Protein 5E1W (pdb70)

Solvent-accessible surface area: 12979 Å² total; per-residue (Å²): 238,152,92,123,195,121,58,112,87,125,152,124,117,61,132,115,128,96,76,79,154,41,61,73,49,114,84,122,122,72,39,40,159,48,1,51,146,97,0,141,107,35,100,4,36,29,60,31,22,26,0,0,52,12,0,67,60,49,64,6,105,13,8,61,111,48,0,17,97,53,8,72,54,99,84,132,34,6,66,64,31,7,31,110,0,66,134,36,36,13,3,84,78,69,186,31,104,147,178,159,26,48,108,1,104,2,14,146,122,0,60,88,16,12,169,84,0,67,108,48,3,63,165,20,72,135,153,61,66,76,111,57,75,132,128,93,74,47,118,84,49,110,61,80,58,138,82,103,82,140,67,35,64,122,111,49,137,169,77,30,83,34,15,104,115,192,133,191

Structure (mmCIF, N/CA/C/O backbone):
data_5E1W
#
_entry.id   5E1W
#
_cell.length_a   71.950
_cell.length_b   71.950
_cell.length_c   87.630
_cell.angle_alpha   90.00
_cell.angle_beta   90.00
_cell.angle_gamma   120.00
#
_symmetry.space_group_name_H-M   'P 31 2 1'
#
loop_
_entity.id
_entity.type
_entity.pdbx_description
1 polymer 'Transcriptional regulator, MarR family'
2 water water
#
loop_
_atom_site.group_PDB
_atom_site.id
_atom_site.type_symbol
_atom_site.label_atom_id
_atom_site.label_alt_id
_atom_site.label_comp_id
_atom_site.label_asym_id
_atom_site.label_entity_id
_atom_site.label_seq_id
_atom_site.pdbx_PDB_ins_code
_atom_site.Cartn_x
_atom_site.Cartn_y
_atom_site.Cartn_z
_atom_site.occupancy
_atom_site.B_iso_or_equiv
_atom_site.auth_seq_id
_atom_site.auth_comp_id
_atom_site.auth_asym_id
_atom_site.auth_atom_id
_atom_si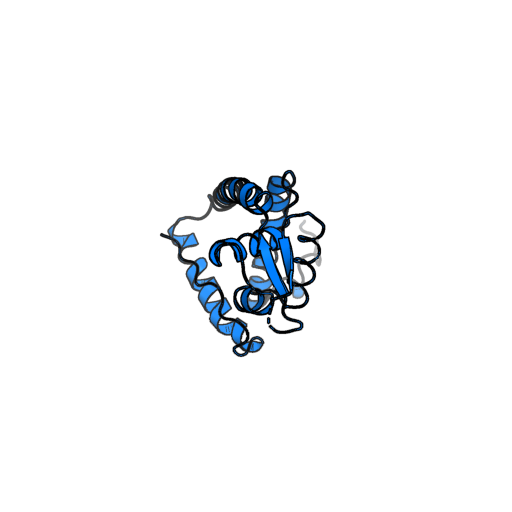te.pdbx_PDB_model_num
ATOM 1 N N . LEU A 1 12 ? 25.922 37.168 16.070 1.00 40.03 -7 LEU A N 1
ATOM 2 C CA . LEU A 1 12 ? 24.974 37.127 14.860 1.00 45.87 -7 LEU A CA 1
ATOM 3 C C . LEU A 1 12 ? 23.389 37.013 15.000 1.00 29.29 -7 LEU A C 1
ATOM 4 O O . LEU A 1 12 ? 22.681 37.981 14.639 1.00 36.13 -7 LEU A O 1
ATOM 9 N N . GLU A 1 13 ? 22.821 35.930 15.545 1.00 26.82 -6 GLU A N 1
ATOM 10 C CA . GLU A 1 13 ? 21.369 35.987 15.983 1.00 23.68 -6 GLU A CA 1
ATOM 11 C C . GLU A 1 13 ? 21.244 37.077 17.092 1.00 22.97 -6 GLU A C 1
ATOM 12 O O . GLU A 1 13 ? 22.094 37.153 17.984 1.00 28.61 -6 GLU A O 1
ATOM 18 N N . VAL A 1 14 ? 20.208 37.916 17.076 1.00 24.69 -5 VAL A N 1
ATOM 19 C CA A VAL A 1 14 ? 19.947 39.013 18.045 0.50 20.92 -5 VAL A CA 1
ATOM 20 C CA B VAL A 1 14 ? 20.003 38.990 18.051 0.50 21.55 -5 VAL A CA 1
ATOM 21 C C . VAL A 1 14 ? 19.555 38.328 19.368 1.00 20.06 -5 VAL A C 1
ATOM 22 O O . VAL A 1 14 ? 18.979 37.175 19.386 1.00 25.85 -5 VAL A O 1
ATOM 29 N N . LEU A 1 15 ? 19.933 38.922 20.496 1.00 16.91 -4 LEU A N 1
ATOM 30 C CA . LEU A 1 15 ? 19.529 38.422 21.808 1.00 14.82 -4 LEU A CA 1
ATOM 31 C C . LEU A 1 15 ? 18.174 39.033 22.266 1.00 14.79 -4 LEU A C 1
ATOM 32 O O . LEU A 1 15 ? 17.784 40.124 21.875 1.00 15.62 -4 LEU A O 1
ATOM 37 N N . PHE A 1 16 ? 17.454 38.232 23.050 1.00 13.37 -3 PHE A N 1
ATOM 38 C CA . PHE A 1 16 ? 16.292 38.704 23.819 1.00 13.82 -3 PHE A CA 1
ATOM 39 C C . PHE A 1 16 ? 15.091 39.018 22.918 1.00 16.53 -3 PHE A C 1
ATOM 40 O O . PHE A 1 16 ? 14.172 39.774 23.313 1.00 18.68 -3 PHE A O 1
ATOM 48 N N . GLN A 1 17 ? 15.040 38.410 21.729 1.00 15.52 -2 GLN A N 1
ATOM 49 C CA . GLN A 1 17 ? 13.895 38.628 20.877 1.00 17.57 -2 GLN A CA 1
ATOM 50 C C . GLN A 1 17 ? 13.175 37.370 20.484 1.00 18.07 -2 GLN A C 1
ATOM 51 O O . GLN A 1 17 ? 12.267 37.424 19.570 1.00 23.03 -2 GLN A O 1
ATOM 57 N N . GLY A 1 18 ? 13.455 36.283 21.146 1.00 18.05 -1 GLY A N 1
ATOM 58 C CA . GLY A 1 18 ? 12.806 34.987 20.760 1.00 17.87 -1 GLY A CA 1
ATOM 59 C C . GLY A 1 18 ? 11.455 34.960 21.435 1.00 15.59 -1 GLY A C 1
ATOM 60 O O . GLY A 1 18 ? 10.985 35.848 22.209 1.00 19.26 -1 GLY A O 1
ATOM 61 N N . PRO A 1 19 ? 10.656 33.866 21.088 1.00 14.07 1 PRO A N 1
ATOM 62 C CA A PRO A 1 19 ? 9.298 33.816 21.644 0.50 12.08 1 PRO A CA 1
ATOM 63 C CA B PRO A 1 19 ? 9.324 33.806 21.654 0.50 12.19 1 PRO A CA 1
ATOM 64 C C . PRO A 1 19 ? 9.300 33.765 23.161 1.00 12.04 1 PRO A C 1
ATOM 65 O O . PRO A 1 19 ? 10.199 33.169 23.824 1.00 14.73 1 PRO A O 1
ATOM 72 N N . ASN A 1 20 ? 8.257 34.321 23.734 1.00 10.71 2 ASN A N 1
ATOM 73 C CA . ASN A 1 20 ? 8.075 34.276 25.171 1.00 10.08 2 ASN A CA 1
ATOM 74 C C . ASN A 1 20 ? 7.230 33.118 25.639 1.00 10.29 2 ASN A C 1
ATOM 75 O O . ASN A 1 20 ? 6.820 32.272 24.822 1.00 10.97 2 ASN A O 1
ATOM 80 N N . GLU A 1 21 ? 6.981 33.026 26.948 1.00 10.61 3 GLU A N 1
ATOM 81 C CA . GLU A 1 21 ? 6.337 31.852 27.504 1.00 10.72 3 GLU A CA 1
ATOM 82 C C . GLU A 1 21 ? 4.902 31.725 27.043 1.00 10.32 3 GLU A C 1
ATOM 83 O O . GLU A 1 21 ? 4.338 30.593 27.083 1.00 12.97 3 GLU A O 1
ATOM 89 N N . PHE A 1 22 ? 4.296 32.794 26.556 1.00 9.91 4 PHE A N 1
ATOM 90 C CA . PHE A 1 22 ? 2.883 32.738 26.136 1.00 10.23 4 PHE A CA 1
ATOM 91 C C . PHE A 1 22 ? 2.722 32.062 24.781 1.00 10.04 4 PHE A C 1
ATOM 92 O O . PHE A 1 22 ? 1.611 31.705 24.379 1.00 11.06 4 PHE A O 1
ATOM 100 N N . GLU A 1 23 ? 3.846 31.749 24.099 1.00 9.83 5 GLU A N 1
ATOM 101 C CA . GLU A 1 23 ? 3.775 30.979 22.838 1.00 10.54 5 GLU A CA 1
ATOM 102 C C . GLU A 1 23 ? 3.854 29.505 23.043 1.00 10.59 5 GLU A C 1
ATOM 103 O O . GLU A 1 23 ? 3.730 28.764 22.056 1.00 12.69 5 GLU A O 1
ATOM 109 N N . THR A 1 24 ? 4.044 29.020 24.291 1.00 10.31 6 THR A N 1
ATOM 110 C CA . THR A 1 24 ? 3.971 27.589 24.557 1.00 10.60 6 THR A CA 1
ATOM 111 C C . THR A 1 24 ? 2.678 27.373 25.337 1.00 9.99 6 THR A C 1
ATOM 112 O O . THR A 1 24 ? 2.467 27.946 26.407 1.00 12.29 6 THR A O 1
ATOM 116 N N . LEU A 1 25 ? 1.787 26.564 24.744 1.00 10.15 7 LEU A N 1
ATOM 117 C CA . LEU A 1 25 ? 0.444 26.373 25.284 1.00 10.60 7 LEU A CA 1
ATOM 118 C C . LEU A 1 25 ? 0.291 25.006 25.879 1.00 10.28 7 LEU A C 1
ATOM 119 O O . LEU A 1 25 ? 1.003 24.062 25.476 1.00 12.23 7 LEU A O 1
ATOM 124 N N . GLU A 1 26 ? -0.698 24.843 26.752 1.00 10.18 8 GLU A N 1
ATOM 125 C CA . GLU A 1 26 ? -1.112 23.472 27.025 1.00 11.17 8 GLU A CA 1
ATOM 126 C C . GLU A 1 26 ? -1.678 22.853 25.780 1.00 9.61 8 GLU A C 1
ATOM 127 O O . GLU A 1 26 ? -2.301 23.537 24.959 1.00 10.02 8 GLU A O 1
ATOM 133 N N . LEU A 1 27 ? -1.520 21.557 25.561 1.00 10.63 9 LEU A N 1
ATOM 134 C CA . LEU A 1 27 ? -1.993 20.900 24.342 1.00 10.55 9 LEU A CA 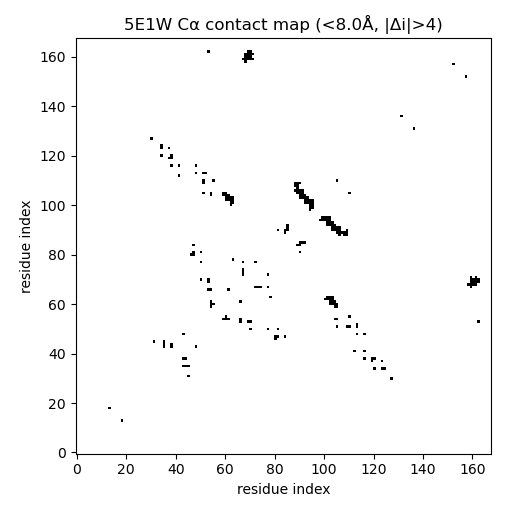1
ATOM 135 C C . LEU A 1 27 ? -3.480 21.092 24.150 1.00 10.79 9 LEU A C 1
ATOM 136 O O . LEU A 1 27 ? -3.923 21.302 23.002 1.00 10.03 9 LEU A O 1
ATOM 141 N N . GLU A 1 28 ? -4.278 21.104 25.232 1.00 9.86 10 GLU A N 1
ATOM 142 C CA . GLU A 1 28 ? -5.721 21.250 25.031 1.00 10.21 10 GLU A CA 1
ATOM 143 C C . GLU A 1 28 ? -6.090 22.663 24.560 1.00 10.18 10 GLU A C 1
ATOM 144 O O . GLU A 1 28 ? -7.038 22.829 23.784 1.00 10.79 10 GLU A O 1
ATOM 150 N N . HIS A 1 29 ? -5.317 23.669 25.000 1.00 9.41 11 HIS A N 1
ATOM 151 C CA . HIS A 1 29 ? -5.526 25.036 24.496 1.00 9.45 11 HIS A CA 1
ATOM 152 C C . HIS A 1 29 ? -5.079 25.113 23.039 1.00 9.04 11 HIS A C 1
ATOM 153 O O . HIS A 1 29 ? -5.787 25.681 22.195 1.00 9.52 11 HIS A O 1
ATOM 160 N N . LEU A 1 30 ? -3.938 24.496 22.668 1.00 8.46 12 LEU A N 1
ATOM 161 C CA . LEU A 1 30 ? -3.504 24.496 21.290 1.00 8.58 12 LEU A CA 1
ATOM 162 C C . LEU A 1 30 ? -4.579 23.795 20.415 1.00 9.35 12 LEU A C 1
ATOM 163 O O . LEU A 1 30 ? -4.835 24.287 19.298 1.00 8.92 12 LEU A O 1
ATOM 168 N N . LEU A 1 31 ? -5.227 22.709 20.930 1.00 8.86 13 LEU A N 1
ATOM 169 C CA . LEU A 1 31 ? -6.277 22.101 20.140 1.00 8.96 13 LEU A CA 1
ATOM 170 C C . LEU A 1 31 ? -7.450 23.063 19.883 1.00 8.79 13 LEU A C 1
ATOM 171 O O . LEU A 1 31 ? -7.993 23.037 18.757 1.00 9.25 13 LEU A O 1
ATOM 176 N N . TRP A 1 32 ? -7.802 23.879 20.885 1.00 8.85 14 TRP A N 1
ATOM 177 C CA . TRP A 1 32 ? -8.829 24.900 20.602 1.00 8.92 14 TRP A CA 1
ATOM 178 C C . TRP A 1 32 ? -8.379 25.872 19.518 1.00 9.08 14 TRP A C 1
ATOM 179 O O . TRP A 1 32 ? -9.146 26.204 18.608 1.00 9.37 14 TRP A O 1
ATOM 190 N N . VAL A 1 33 ? -7.119 26.318 19.608 1.00 8.80 15 VAL A N 1
ATOM 191 C CA . VAL A 1 33 ? -6.644 27.245 18.541 1.00 8.77 15 VAL A CA 1
ATOM 192 C C . VAL A 1 33 ? -6.690 26.507 17.186 1.00 8.81 15 VAL A C 1
ATOM 193 O O . VAL A 1 33 ? -7.134 27.088 16.161 1.00 10.00 15 VAL A O 1
ATOM 197 N N . ASN A 1 34 ? -6.276 25.270 17.116 1.00 8.86 16 ASN A N 1
ATOM 198 C CA . ASN A 1 34 ? -6.287 24.518 15.848 1.00 9.19 16 ASN A CA 1
ATOM 199 C C . ASN A 1 34 ? -7.735 24.408 15.329 1.00 8.27 16 ASN A C 1
ATOM 200 O O . ASN A 1 34 ? -7.963 24.589 14.124 1.00 9.68 16 ASN A O 1
ATOM 205 N N . ILE A 1 35 ? -8.686 24.056 16.194 1.00 8.42 17 ILE A N 1
ATOM 206 C CA . ILE A 1 35 ? -10.092 23.904 15.757 1.00 9.32 17 ILE A CA 1
ATOM 207 C C . ILE A 1 35 ? -10.585 25.303 15.202 1.00 9.02 17 ILE A C 1
ATOM 208 O O . ILE A 1 35 ? -11.242 25.344 14.156 1.00 10.06 17 ILE A O 1
ATOM 213 N N . THR A 1 36 ? -10.310 26.373 15.943 1.00 8.93 18 THR A N 1
ATOM 214 C CA A THR A 1 36 ? -10.836 27.660 15.502 0.50 8.77 18 THR A CA 1
ATOM 215 C CA B THR A 1 36 ? -10.752 27.701 15.547 0.50 9.15 18 THR A CA 1
ATOM 216 C C . THR A 1 36 ? -10.187 28.080 14.174 1.00 8.86 18 THR A C 1
ATOM 217 O O . THR A 1 36 ? -10.866 28.640 13.307 1.00 9.17 18 THR A O 1
ATOM 224 N N . GLN A 1 37 ? -8.908 27.801 13.962 1.00 8.31 19 GLN A N 1
ATOM 225 C CA . GLN A 1 37 ? -8.221 28.215 12.746 1.00 8.57 19 GLN A CA 1
ATOM 226 C C . GLN A 1 37 ? -8.740 27.390 11.569 1.00 8.22 19 GLN A C 1
ATOM 227 O O . GLN A 1 37 ? -8.933 27.952 10.472 1.00 9.48 19 GLN A O 1
ATOM 233 N N . VAL A 1 38 ? -8.921 26.085 11.734 1.00 8.50 20 VAL A N 1
ATOM 234 C CA . VAL A 1 38 ? -9.423 25.285 10.616 1.00 8.53 20 VAL A CA 1
ATOM 235 C C . VAL A 1 38 ? -10.876 25.716 10.302 1.00 8.95 20 VAL A C 1
ATOM 236 O O . VAL A 1 38 ? -11.230 25.843 9.130 1.00 8.74 20 VAL A O 1
ATOM 240 N N . LYS A 1 39 ? -11.700 25.951 11.323 1.00 8.18 21 LYS A N 1
ATOM 241 C CA A LYS A 1 39 ? -13.105 26.368 11.061 0.50 8.77 21 LYS A CA 1
ATOM 242 C CA B LYS A 1 39 ? -13.068 26.376 11.044 0.50 8.82 21 LYS A CA 1
ATOM 243 C C . LYS A 1 39 ? -13.040 27.667 10.252 1.00 7.97 21 LYS A C 1
ATOM 244 O O . LYS A 1 39 ? -13.762 27.804 9.246 1.00 8.81 21 LYS A O 1
ATOM 255 N N . HIS A 1 40 ? -12.258 28.667 10.683 1.00 8.25 22 HIS A N 1
ATOM 256 C CA A HIS A 1 40 ? -12.230 29.952 9.994 0.50 8.16 22 HIS A CA 1
ATOM 257 C CA B HIS A 1 40 ? -12.231 29.960 9.975 0.50 8.24 22 HIS A CA 1
ATOM 258 C C . HIS A 1 40 ? -11.686 29.754 8.583 1.00 8.27 22 HIS A C 1
ATOM 259 O O . HIS A 1 40 ? -12.206 30.396 7.635 1.00 9.41 22 HIS A O 1
ATOM 272 N N . SER A 1 41 ? -10.612 29.018 8.392 1.00 8.42 23 SER A N 1
ATOM 273 C CA A SER A 1 41 ? -9.958 28.891 7.096 0.25 7.46 23 SER A CA 1
ATOM 274 C CA B SER A 1 41 ? -9.966 28.870 7.072 0.25 8.46 23 SER A CA 1
ATOM 275 C CA C SER A 1 41 ? -9.954 28.960 7.035 0.50 9.66 23 SER A CA 1
ATOM 276 C C . SER A 1 41 ? -10.885 28.214 6.073 1.00 8.50 23 SER A C 1
ATOM 277 O O . SER A 1 41 ? -11.047 28.695 4.935 1.00 9.74 23 SER A O 1
ATOM 284 N N . ILE A 1 42 ? -11.522 27.110 6.513 1.00 8.84 24 ILE A N 1
ATOM 285 C CA . ILE A 1 42 ? -12.395 26.401 5.583 1.00 9.62 24 ILE A CA 1
ATOM 286 C C . ILE A 1 42 ? -13.597 27.329 5.323 1.00 9.67 24 ILE A C 1
ATOM 287 O O . ILE A 1 42 ? -14.018 27.412 4.119 1.00 11.62 24 ILE A O 1
ATOM 292 N N . GLU A 1 43 ? -14.212 27.922 6.342 1.00 8.89 25 GLU A N 1
ATOM 293 C CA . GLU A 1 43 ? -15.440 28.703 6.075 1.00 8.77 25 GLU A CA 1
ATOM 294 C C . GLU A 1 43 ? -15.162 29.864 5.129 1.00 8.44 25 GLU A C 1
ATOM 295 O O . GLU A 1 43 ? -16.009 30.189 4.265 1.00 9.32 25 GLU A O 1
ATOM 301 N N . ARG A 1 44 ? -13.979 30.475 5.240 1.00 8.90 26 ARG A N 1
ATOM 302 C CA . ARG A 1 44 ? -13.745 31.644 4.372 1.00 9.16 26 ARG A CA 1
ATOM 303 C C . ARG A 1 44 ? -13.701 31.207 2.905 1.00 9.20 26 ARG A C 1
ATOM 304 O O . ARG A 1 44 ? -14.246 31.886 2.017 1.00 11.05 26 ARG A O 1
ATOM 312 N N . ALA A 1 45 ? -13.029 30.094 2.626 1.00 9.16 27 ALA A N 1
ATOM 313 C CA . ALA A 1 45 ? -12.927 29.601 1.263 1.00 9.70 27 ALA A CA 1
ATOM 314 C C . ALA A 1 45 ? -14.280 29.067 0.755 1.00 9.93 27 ALA A C 1
ATOM 315 O O . ALA A 1 45 ? -14.687 29.321 -0.392 1.00 11.06 27 ALA A O 1
ATOM 317 N N . TRP A 1 46 ? -15.028 28.308 1.591 1.00 9.08 28 TRP A N 1
ATOM 318 C CA . TRP A 1 46 ? -16.313 27.776 1.169 1.00 8.70 28 TRP A CA 1
ATOM 319 C C . TRP A 1 46 ? -17.287 28.907 0.856 1.00 9.51 28 TRP A C 1
ATOM 320 O O . TRP A 1 46 ? -18.019 28.854 -0.145 1.00 9.70 28 TRP A O 1
ATOM 331 N N . THR A 1 47 ? -17.350 29.908 1.726 1.00 9.26 29 THR A N 1
ATOM 332 C CA . THR A 1 47 ? -18.336 30.973 1.580 1.00 9.65 29 THR A CA 1
ATOM 333 C C . THR A 1 47 ? -18.132 31.708 0.258 1.00 9.89 29 THR A C 1
ATOM 334 O O . THR A 1 47 ? -19.092 32.022 -0.443 1.00 11.41 29 THR A O 1
ATOM 338 N N . ARG A 1 48 ? -16.862 31.887 -0.110 1.00 9.97 30 ARG A N 1
ATOM 339 C CA . ARG A 1 48 ? -16.605 32.589 -1.407 1.00 11.39 30 ARG A CA 1
ATOM 340 C C . ARG A 1 48 ? -17.109 31.720 -2.582 1.00 12.32 30 ARG A C 1
ATOM 341 O O . ARG A 1 48 ? -17.635 32.214 -3.587 1.00 14.27 30 ARG A O 1
ATOM 349 N N . GLU A 1 49 ? -16.918 30.384 -2.490 1.00 11.86 31 GLU A N 1
ATOM 350 C CA . GLU A 1 49 ? -17.429 29.511 -3.596 1.00 13.31 31 GLU A CA 1
ATOM 351 C C . GLU A 1 49 ? -18.938 29.435 -3.706 1.00 13.27 31 GLU A C 1
ATOM 352 O O . GLU A 1 49 ? -19.490 29.200 -4.783 1.00 16.30 31 GLU A O 1
ATOM 358 N N . LEU A 1 50 ? -19.630 29.637 -2.581 1.00 12.54 32 LEU A N 1
ATOM 359 C CA . LEU A 1 50 ? -21.094 29.544 -2.552 1.00 13.01 32 LEU A CA 1
ATOM 360 C C . LEU A 1 50 ? -21.784 30.924 -2.719 1.00 12.94 32 LEU A C 1
ATOM 361 O O . LEU A 1 50 ? -23.015 31.002 -2.640 1.00 15.72 32 LEU A O 1
ATOM 366 N N . LYS A 1 51 ? -20.982 31.993 -2.917 1.00 13.85 33 LYS A N 1
ATOM 367 C CA . LYS A 1 51 ? -21.532 33.341 -2.871 1.00 16.16 33 LYS A CA 1
ATOM 368 C C . LYS A 1 51 ? -22.586 33.597 -3.973 1.00 16.45 33 LYS A C 1
ATOM 369 O O . LYS A 1 51 ? -23.530 34.354 -3.727 1.00 17.14 33 LYS A O 1
ATOM 375 N N . SER A 1 52 ? -22.500 32.908 -5.136 1.00 15.02 34 SER A N 1
ATOM 376 C CA . SER A 1 52 ? -23.536 33.121 -6.152 1.00 17.06 34 SER A CA 1
ATOM 377 C C . SER A 1 52 ? -24.918 32.597 -5.731 1.00 15.20 34 SER A C 1
ATOM 378 O O . SER A 1 52 ? -25.907 32.960 -6.373 1.00 19.37 34 SER A O 1
ATOM 381 N N . LEU A 1 53 ? -24.980 31.746 -4.690 1.00 13.51 35 LEU A N 1
ATOM 382 C CA . LEU A 1 53 ? -26.227 31.260 -4.117 1.00 13.95 35 LEU A CA 1
ATOM 383 C C . LEU A 1 53 ? -26.582 32.068 -2.849 1.00 15.57 35 LEU A C 1
ATOM 384 O O . LEU A 1 53 ? -27.604 31.756 -2.221 1.00 17.34 35 LEU A O 1
ATOM 389 N N . ASN A 1 54 ? -25.730 33.039 -2.460 1.00 15.31 36 ASN A N 1
ATOM 390 C CA A ASN A 1 54 ? -26.018 33.845 -1.265 0.50 16.37 36 ASN A CA 1
ATOM 391 C CA B ASN A 1 54 ? -25.979 33.841 -1.269 0.50 16.68 36 ASN A CA 1
ATOM 392 C C . ASN A 1 54 ? -26.223 32.977 -0.017 1.00 16.51 36 ASN A C 1
ATOM 393 O O . ASN A 1 54 ? -27.101 33.280 0.785 1.00 19.00 36 ASN A O 1
ATOM 402 N N . LEU A 1 55 ? -25.352 31.980 0.210 1.00 15.18 37 LEU A N 1
ATOM 403 C CA . LEU A 1 55 ? -25.524 31.114 1.363 1.00 13.14 37 LEU A CA 1
ATOM 4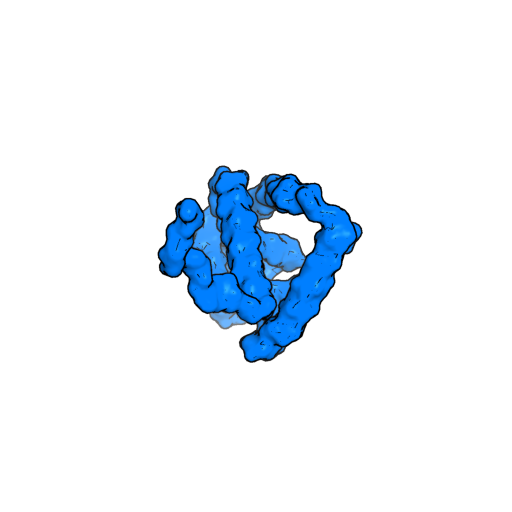04 C C . LEU A 1 55 ? -24.326 31.248 2.289 1.00 11.54 37 LEU A C 1
ATOM 405 O O . LEU A 1 55 ? -23.206 30.929 1.908 1.00 15.97 37 LEU A O 1
ATOM 410 N N . SER A 1 56 ? -24.582 31.571 3.548 1.00 12.08 38 SER A N 1
ATOM 411 C CA . SER A 1 56 ? -23.618 31.370 4.597 1.00 11.95 38 SER A CA 1
ATOM 412 C C . SER A 1 56 ? -23.609 29.867 5.012 1.00 10.74 38 SER A C 1
ATOM 413 O O . SER A 1 56 ? -24.509 29.122 4.658 1.00 10.75 38 SER A O 1
ATOM 416 N N . THR A 1 57 ? -22.597 29.473 5.753 1.00 10.81 39 THR A N 1
ATOM 417 C CA . THR A 1 57 ? -22.603 28.111 6.257 1.00 10.92 39 THR A CA 1
ATOM 418 C C . THR A 1 57 ? -23.813 27.846 7.135 1.00 10.62 39 THR A C 1
ATOM 419 O O . THR A 1 57 ? -24.344 26.721 7.114 1.00 11.45 39 THR A O 1
ATOM 423 N N . GLU A 1 58 ? -24.238 28.824 7.928 1.00 11.50 40 GLU A N 1
ATOM 424 C CA . GLU A 1 58 ? -25.389 28.574 8.822 1.00 12.30 40 GLU A CA 1
ATOM 425 C C . GLU A 1 58 ? -26.671 28.513 7.987 1.00 11.41 40 GLU A C 1
ATOM 426 O O . GLU A 1 58 ? -27.541 27.691 8.359 1.00 11.57 40 GLU A O 1
ATOM 432 N N . LYS A 1 59 ? -26.873 29.316 6.934 1.00 10.37 41 LYS A N 1
ATOM 433 C CA . LYS A 1 59 ? -28.096 29.203 6.137 1.00 10.76 41 LYS A CA 1
ATOM 434 C C . LYS A 1 59 ? -28.080 27.808 5.471 1.00 9.97 41 LYS A C 1
ATOM 435 O O . LYS A 1 59 ? -29.134 27.158 5.361 1.00 10.43 41 LYS A O 1
ATOM 441 N N . PHE A 1 60 ? -26.912 27.409 4.938 1.00 9.68 42 PHE A N 1
ATOM 442 C CA . PHE A 1 60 ? -26.837 26.076 4.298 1.00 8.78 42 PHE A CA 1
ATOM 443 C C . PHE A 1 60 ? -27.190 25.012 5.318 1.00 9.00 42 PHE A C 1
ATOM 444 O O . PHE A 1 60 ? -27.895 24.052 4.993 1.00 10.11 42 PHE A O 1
ATOM 452 N N . ALA A 1 61 ? -26.682 25.127 6.556 1.00 10.28 43 ALA A N 1
ATOM 453 C CA . ALA A 1 61 ? -26.936 24.091 7.586 1.00 9.50 43 ALA A CA 1
ATOM 454 C C . ALA A 1 61 ? -28.463 24.028 7.869 1.00 9.55 43 ALA A C 1
ATOM 455 O O . ALA A 1 61 ? -29.003 22.912 8.006 1.00 10.72 43 ALA A O 1
ATOM 457 N N . ILE A 1 62 ? -29.151 25.177 7.915 1.00 10.22 44 ILE A N 1
ATOM 458 C CA . ILE A 1 62 ? -30.604 25.163 8.182 1.00 10.46 44 ILE A CA 1
ATOM 459 C C . ILE A 1 62 ? -31.330 24.560 6.994 1.00 10.38 44 ILE A C 1
ATOM 460 O O . ILE A 1 62 ? -32.265 23.748 7.175 1.00 10.75 44 ILE A O 1
ATOM 465 N N . LEU A 1 63 ? -30.933 24.923 5.736 1.00 10.56 45 LEU A N 1
ATOM 466 C CA . LEU A 1 63 ? -31.603 24.291 4.549 1.00 10.51 45 LEU A CA 1
ATOM 467 C C . LEU A 1 63 ? -31.409 22.788 4.625 1.00 8.75 45 LEU A C 1
ATOM 468 O O . LEU A 1 63 ? -32.350 22.014 4.393 1.00 9.93 45 LEU A O 1
ATOM 473 N N A HIS A 1 64 ? -30.195 22.360 4.928 0.50 8.96 46 HIS A N 1
ATOM 474 N N B HIS A 1 64 ? -30.190 22.348 4.927 0.50 8.97 46 HIS A N 1
ATOM 475 C CA A HIS A 1 64 ? -29.904 20.943 4.999 0.50 9.32 46 HIS A CA 1
ATOM 476 C CA B HIS A 1 64 ? -29.892 20.918 5.003 0.50 9.30 46 HIS A CA 1
ATOM 477 C C A HIS A 1 64 ? -30.721 20.251 6.098 0.50 8.89 46 HIS A C 1
ATOM 478 C C B HIS A 1 64 ? -30.714 20.237 6.103 0.50 8.92 46 HIS A C 1
ATOM 479 O O A HIS A 1 64 ? -31.315 19.183 5.830 0.50 9.24 46 HIS A O 1
ATOM 480 O O B HIS A 1 64 ? -31.324 19.181 5.832 0.50 9.22 46 HIS A O 1
ATOM 493 N N . GLU A 1 65 ? -30.797 20.806 7.280 1.00 9.73 47 GLU A N 1
ATOM 494 C CA . GLU A 1 65 ? -31.594 20.174 8.363 1.00 9.53 47 GLU A CA 1
ATOM 495 C C . GLU A 1 65 ? -33.062 20.105 7.890 1.00 8.66 47 GLU A C 1
ATOM 496 O O . GLU A 1 65 ? -33.717 19.086 8.184 1.00 9.67 47 GLU A O 1
ATOM 502 N N . LEU A 1 66 ? -33.576 21.158 7.265 1.00 8.56 48 LEU A N 1
ATOM 503 C CA . LEU A 1 66 ? -34.992 21.108 6.871 1.00 9.49 48 LEU A CA 1
ATOM 504 C C . LEU A 1 66 ? -35.163 20.066 5.765 1.00 8.82 48 LEU A C 1
ATOM 505 O O . LEU A 1 66 ? -36.188 19.387 5.755 1.00 10.25 48 LEU A O 1
ATOM 510 N N . MET A 1 67 ? -34.187 19.829 4.861 1.00 9.43 49 MET A N 1
ATOM 511 C CA . MET A 1 67 ? -34.299 18.741 3.845 1.00 9.05 49 MET A CA 1
ATOM 512 C C . MET A 1 67 ? -34.340 17.401 4.560 1.00 8.97 49 MET A C 1
ATOM 513 O O . MET A 1 67 ? -35.098 16.493 4.150 1.00 10.31 49 MET A O 1
ATOM 518 N N . CYS A 1 68 ? -33.573 17.205 5.631 1.00 9.29 50 CYS A N 1
ATOM 519 C CA . CYS A 1 68 ? -33.626 15.932 6.371 1.00 9.00 50 CYS A CA 1
ATOM 520 C C . CYS A 1 68 ? -35.035 15.742 7.017 1.00 10.46 50 CYS A C 1
ATOM 521 O O . CYS 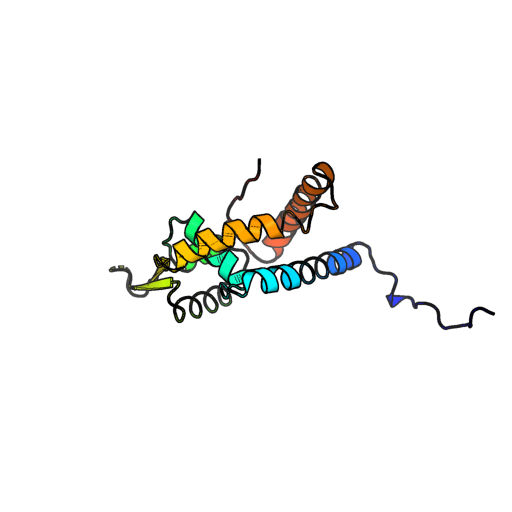A 1 68 ? -35.423 14.580 7.197 1.00 13.33 50 CYS A O 1
ATOM 524 N N . LEU A 1 69 ? -35.700 16.851 7.349 1.00 10.03 51 LEU A N 1
ATOM 525 C CA . LEU A 1 69 ? -37.028 16.828 7.950 1.00 10.30 51 LEU A CA 1
ATOM 526 C C . LEU A 1 69 ? -38.129 16.818 6.878 1.00 11.10 51 LEU A C 1
ATOM 527 O O . LEU A 1 69 ? -39.299 17.043 7.179 1.00 15.43 51 LEU A O 1
ATOM 532 N N . GLY A 1 70 ? -37.779 16.572 5.620 1.00 10.43 52 GLY A N 1
ATOM 533 C CA . GLY A 1 70 ? -38.810 16.538 4.545 1.00 10.91 52 GLY A CA 1
ATOM 534 C C . GLY A 1 70 ? -39.304 17.878 4.121 1.00 10.73 52 GLY A C 1
ATOM 535 O O . GLY A 1 70 ? -40.406 17.977 3.511 1.00 13.22 52 GLY A O 1
ATOM 536 N N . GLY A 1 71 ? -38.504 18.929 4.352 1.00 11.33 53 GLY A N 1
ATOM 537 C CA . GLY A 1 71 ? -38.831 20.271 3.859 1.00 12.21 53 GLY A CA 1
ATOM 538 C C . GLY A 1 71 ? -39.788 21.054 4.706 1.00 11.59 53 GLY A C 1
ATOM 539 O O . GLY A 1 71 ? -40.161 22.1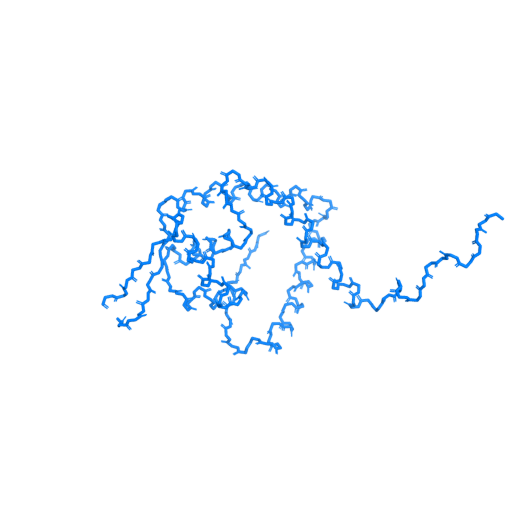37 4.310 1.00 15.00 53 GLY A O 1
ATOM 540 N N . GLU A 1 72 ? -40.272 20.449 5.830 1.00 12.74 54 GLU A N 1
ATOM 541 C CA . GLU A 1 72 ? -41.226 21.165 6.614 1.00 14.61 54 GLU A CA 1
ATOM 542 C C . GLU A 1 72 ? -41.032 20.743 8.069 1.00 14.24 54 GLU A C 1
ATOM 543 O O . GLU A 1 72 ? -40.886 19.572 8.337 1.00 16.42 54 GLU A O 1
ATOM 549 N N . SER A 1 73 ? -41.106 21.697 8.983 1.00 12.33 55 SER A N 1
ATOM 550 C CA . SER A 1 73 ? -40.970 21.371 10.401 1.00 11.89 55 SER A CA 1
ATOM 551 C C . SER A 1 73 ? -41.540 22.506 11.238 1.00 11.90 55 SER A C 1
ATOM 552 O O . SER A 1 73 ? -42.412 23.245 10.736 1.00 14.15 55 SER A O 1
ATOM 555 N N . THR A 1 74 ? -41.080 22.592 12.475 1.00 12.78 56 THR A N 1
ATOM 556 C CA . THR A 1 74 ? -41.444 23.658 13.379 1.00 12.46 56 THR A CA 1
ATOM 557 C C . THR A 1 74 ? -40.133 24.234 13.917 1.00 10.52 56 THR A C 1
ATOM 558 O O . THR A 1 74 ? -39.103 23.552 13.909 1.00 11.42 56 THR A O 1
ATOM 562 N N . PRO A 1 75 ? -40.171 25.455 14.432 1.00 11.19 57 PRO A N 1
ATOM 563 C CA . PRO A 1 75 ? -38.948 26.044 14.999 1.00 12.19 57 PRO A CA 1
ATOM 564 C C . PRO A 1 75 ? -38.415 25.138 16.117 1.00 10.29 57 PRO A C 1
ATOM 565 O O . PRO A 1 75 ? -37.192 24.961 16.192 1.00 11.08 57 PRO A O 1
ATOM 569 N N . HIS A 1 76 ? -39.240 24.568 17.023 1.00 10.89 58 HIS A N 1
ATOM 570 C CA . HIS A 1 76 ? -38.683 23.800 18.137 1.00 11.21 58 HIS A CA 1
ATOM 571 C C . HIS A 1 76 ? -38.088 22.522 17.688 1.00 11.11 58 HIS A C 1
ATOM 572 O O . HIS A 1 76 ? -37.057 22.095 18.216 1.00 11.43 58 HIS A O 1
ATOM 579 N N . THR A 1 77 ? -38.637 21.887 16.636 1.00 10.63 59 THR A N 1
ATOM 580 C CA . THR A 1 77 ? -38.003 20.643 16.164 1.00 10.44 59 THR A CA 1
ATOM 581 C C . THR A 1 77 ? -36.684 20.911 15.435 1.00 10.14 59 THR A C 1
ATOM 582 O O . THR A 1 77 ? -35.690 20.210 15.633 1.00 12.48 59 THR A O 1
ATOM 586 N N . LEU A 1 78 ? -36.665 21.973 14.602 1.00 10.62 60 LEU A N 1
ATOM 587 C CA . LEU A 1 78 ? -35.435 22.374 13.947 1.00 10.23 60 LEU A CA 1
ATOM 588 C C . LEU A 1 78 ? -34.370 22.676 14.994 1.00 10.82 60 LEU A C 1
ATOM 589 O O . LEU A 1 78 ? -33.218 22.203 14.843 1.00 12.15 60 LEU A O 1
ATOM 594 N N . ALA A 1 79 ? -34.693 23.429 16.049 1.00 10.08 61 ALA A N 1
ATOM 595 C CA . ALA A 1 79 ? -33.709 23.798 17.047 1.00 10.57 61 ALA A CA 1
ATOM 596 C C . ALA A 1 79 ? -33.153 22.561 17.728 1.00 10.36 61 ALA A C 1
ATOM 597 O O . ALA A 1 79 ? -31.939 22.480 17.968 1.00 11.12 61 ALA A O 1
ATOM 599 N N . ARG A 1 80 ? -33.984 21.548 18.032 1.00 9.50 62 ARG A N 1
ATOM 600 C CA . ARG A 1 80 ? -33.507 20.349 18.708 1.00 9.77 62 ARG A CA 1
ATOM 601 C C . ARG A 1 80 ? -32.469 19.593 17.832 1.00 9.40 62 ARG A C 1
ATOM 602 O O . ARG A 1 80 ? -31.573 18.973 18.366 1.00 9.77 62 ARG A O 1
ATOM 610 N N . ARG A 1 81 ? -32.615 19.664 16.513 1.00 8.92 63 ARG A N 1
ATOM 611 C CA . ARG A 1 81 ? -31.835 18.867 15.621 1.00 9.59 63 ARG A CA 1
ATOM 612 C C . ARG A 1 81 ? -30.472 19.507 15.326 1.00 10.17 63 ARG A C 1
ATOM 613 O O . ARG A 1 81 ? -29.604 18.769 14.842 1.00 10.27 63 ARG A O 1
ATOM 621 N N . ILE A 1 82 ? -30.333 20.791 15.539 1.00 10.49 64 ILE A N 1
ATOM 622 C CA . ILE A 1 82 ? -29.136 21.555 15.071 1.00 10.39 64 ILE A CA 1
ATOM 623 C C . ILE A 1 82 ? -28.344 22.087 16.305 1.00 10.92 64 ILE A C 1
ATOM 624 O O . ILE A 1 82 ? -28.934 22.324 17.375 1.00 11.64 64 ILE A O 1
ATOM 629 N N . VAL A 1 83 ? -27.055 22.297 16.172 1.00 10.71 65 VAL A N 1
ATOM 630 C CA . VAL A 1 83 ? -26.265 22.655 17.360 1.00 11.39 65 VAL A CA 1
ATOM 631 C C . VAL A 1 83 ? -26.461 24.089 17.815 1.00 11.16 65 VAL A C 1
ATOM 632 O O . VAL A 1 83 ? -26.180 24.401 18.978 1.00 12.88 65 VAL A O 1
ATOM 636 N N . PHE A 1 84 ? -26.898 24.971 16.916 1.00 11.22 66 PHE A N 1
ATOM 637 C CA . PHE A 1 84 ? -26.898 26.394 17.150 1.00 13.20 66 PHE A CA 1
ATOM 638 C C . PHE A 1 84 ? -27.886 26.802 18.236 1.00 10.84 66 PHE A C 1
ATOM 639 O O . PHE A 1 84 ? -28.867 26.104 18.531 1.00 13.11 66 PHE A O 1
ATOM 647 N N . GLU A 1 85 ? -27.654 27.980 18.829 1.00 12.98 67 GLU A N 1
ATOM 648 C CA . GLU A 1 85 ? -28.635 28.486 19.832 1.00 15.02 67 GLU A CA 1
ATOM 649 C C . GLU A 1 85 ? -29.959 28.809 19.213 1.00 14.64 67 GLU A C 1
ATOM 650 O O . GLU A 1 85 ? -29.990 29.297 18.069 1.00 15.94 67 GLU A O 1
ATOM 656 N N . PRO A 1 86 ? -31.036 28.627 19.974 1.00 15.07 68 PRO A N 1
ATOM 657 C CA . PRO A 1 86 ? -32.376 28.961 19.391 1.00 17.03 68 PRO A CA 1
ATOM 658 C C . PRO A 1 86 ? -32.495 30.372 18.885 1.00 16.47 68 PRO A C 1
ATOM 659 O O . PRO A 1 86 ? -33.069 30.530 17.794 1.00 18.65 68 PRO A O 1
ATOM 663 N N . HIS A 1 87 ? -31.965 31.365 19.601 1.00 16.69 69 HIS A N 1
ATOM 664 C CA . HIS A 1 87 ? -32.139 32.734 19.092 1.00 19.97 69 HIS A CA 1
ATOM 665 C C . HIS A 1 87 ? -31.442 32.851 17.758 1.00 15.72 69 HIS A C 1
ATOM 666 O O . HIS A 1 87 ? -31.862 33.610 16.890 1.00 18.45 69 HIS A O 1
ATOM 673 N N . SER A 1 88 ? -30.304 32.172 17.597 1.00 17.22 70 SER A N 1
ATOM 674 C CA A SER A 1 88 ? -29.563 32.247 16.354 0.50 18.85 70 SER A CA 1
ATOM 675 C CA B SER A 1 88 ? -29.572 32.274 16.356 0.50 19.19 70 SER A CA 1
ATOM 676 C C . SER A 1 88 ? -30.313 31.575 15.205 1.00 18.82 70 SER A C 1
ATOM 677 O O . SER A 1 88 ? -30.443 32.117 14.097 1.00 22.87 70 SER A O 1
ATOM 682 N N . VAL A 1 89 ? -30.879 30.434 15.491 1.00 18.10 71 VAL A N 1
ATOM 683 C CA . VAL A 1 89 ? -31.669 29.719 14.465 1.00 18.93 71 VAL A CA 1
ATOM 684 C C . VAL A 1 89 ? -32.875 30.627 14.087 1.00 17.65 71 VAL A C 1
ATOM 685 O O . VAL A 1 89 ? -33.134 30.793 12.862 1.00 18.95 71 VAL A O 1
ATOM 689 N N . SER A 1 90 ? -33.547 31.257 15.081 1.00 16.18 72 SER A N 1
ATOM 690 C CA A SER A 1 90 ? -34.717 32.110 14.710 0.50 17.32 72 SER A CA 1
ATOM 691 C CA B SER A 1 90 ? -34.668 32.108 14.727 0.50 17.06 72 SER A CA 1
ATOM 692 C C . SER A 1 90 ? -34.265 33.269 13.842 1.00 14.69 72 SER A C 1
ATOM 693 O O . SER A 1 90 ? -34.986 33.617 12.904 1.00 15.15 72 SER A O 1
ATOM 698 N N . ALA A 1 91 ? -33.135 33.888 14.149 1.00 15.90 73 ALA A N 1
ATOM 699 C CA . ALA A 1 91 ? -32.700 35.035 13.374 1.00 16.78 73 ALA A CA 1
ATOM 700 C C . ALA A 1 91 ? -32.410 34.597 11.921 1.00 17.14 73 ALA A C 1
ATOM 701 O O . ALA A 1 91 ? -32.750 35.266 10.979 1.00 18.77 73 ALA A O 1
ATOM 703 N N . ILE A 1 92 ? -31.741 33.440 11.788 1.00 18.18 74 ILE A N 1
ATOM 704 C CA . ILE A 1 92 ? -31.399 32.985 10.411 1.00 17.49 74 ILE A CA 1
ATOM 705 C C . ILE A 1 92 ? -32.669 32.592 9.653 1.00 15.82 74 ILE A C 1
ATOM 706 O O . ILE A 1 92 ? -32.822 32.913 8.491 1.00 17.59 74 ILE A O 1
ATOM 711 N N . VAL A 1 93 ? -33.581 31.883 10.340 1.00 14.83 75 VAL A N 1
ATOM 712 C CA . VAL A 1 93 ? -34.853 31.566 9.678 1.00 15.53 75 VAL A CA 1
ATOM 713 C C . VAL A 1 93 ? -35.600 32.820 9.230 1.00 15.49 75 VAL A C 1
ATOM 714 O O . VAL A 1 93 ? -36.162 32.865 8.110 1.00 17.05 75 VAL A O 1
ATOM 718 N N . SER A 1 94 ? -35.615 33.859 10.057 1.00 15.61 76 SER A N 1
ATOM 719 C CA A SER A 1 94 ? -36.296 35.094 9.678 0.50 17.45 76 SER A CA 1
ATOM 720 C CA B SER A 1 94 ? -36.278 35.110 9.658 0.50 17.49 76 SER A CA 1
ATOM 721 C C . SER A 1 94 ? -35.668 35.739 8.426 1.00 18.23 76 SER A C 1
ATOM 722 O O . SER A 1 94 ? -36.392 36.225 7.536 1.00 20.88 76 SER A O 1
ATOM 727 N N . ARG A 1 95 ? -34.342 35.706 8.342 1.00 17.80 77 ARG A N 1
ATOM 728 C CA . ARG A 1 95 ? -33.625 36.227 7.144 1.00 20.63 77 ARG A CA 1
ATOM 729 C C . ARG A 1 95 ? -33.949 35.381 5.923 1.00 20.42 77 ARG A C 1
ATOM 730 O O . ARG A 1 95 ? -34.203 35.904 4.841 1.00 23.45 77 ARG A O 1
ATOM 738 N N A MET A 1 96 ? -33.982 34.059 6.112 0.50 18.76 78 MET A N 1
ATOM 739 N N B MET A 1 96 ? -33.938 34.059 6.085 0.50 18.97 78 MET A N 1
ATOM 740 C CA A MET A 1 96 ? -34.309 33.129 5.030 0.50 16.75 78 MET A CA 1
ATOM 741 C CA B MET A 1 96 ? -34.333 33.155 5.008 0.50 16.98 78 MET A CA 1
ATOM 742 C C A MET A 1 96 ? -35.757 33.338 4.586 0.50 17.51 78 MET A C 1
ATOM 743 C C B MET A 1 96 ? -35.752 33.437 4.561 0.50 18.08 78 MET A C 1
ATOM 744 O O A MET A 1 96 ? -36.110 33.120 3.399 0.50 21.10 78 MET A O 1
ATOM 745 O O B MET A 1 96 ? -36.077 33.343 3.351 0.50 23.51 78 MET A O 1
ATOM 754 N N . GLU A 1 97 ? -36.646 33.729 5.513 1.00 18.24 79 GLU A N 1
ATOM 755 C CA . GLU A 1 97 ? -38.032 34.003 5.147 1.00 18.66 79 GLU A CA 1
ATOM 756 C C . GLU A 1 97 ? -38.083 35.292 4.237 1.00 24.08 79 GLU A C 1
ATOM 757 O O . GLU A 1 97 ? -38.795 35.329 3.212 1.00 26.34 79 GLU A O 1
ATOM 763 N N . LYS A 1 98 ? -37.319 36.325 4.600 1.00 23.89 80 LYS A N 1
ATOM 764 C CA . LYS A 1 98 ? -37.293 37.571 3.804 1.00 28.01 80 LYS A CA 1
ATOM 765 C C . LYS A 1 98 ? -36.789 37.342 2.345 1.00 37.29 80 LYS A C 1
ATOM 766 O O . LYS A 1 98 ? -37.176 37.940 1.425 1.00 65.41 80 LYS A O 1
ATOM 772 N N . ASP A 1 99 ? -35.900 36.323 2.310 1.00 30.89 81 ASP A N 1
ATOM 773 C CA . ASP A 1 99 ? -35.328 35.924 1.023 1.00 31.86 81 ASP A CA 1
ATOM 774 C C . ASP A 1 99 ? -36.069 34.937 0.225 1.00 26.47 81 ASP A C 1
ATOM 775 O O . ASP A 1 99 ? -35.624 34.563 -0.855 1.00 30.83 81 ASP A O 1
ATOM 780 N N . GLY A 1 100 ? -37.220 34.547 0.738 1.00 22.87 82 GLY A N 1
ATOM 781 C CA . GLY A 1 100 ? -38.140 33.659 -0.031 1.00 23.33 82 GLY A CA 1
ATOM 782 C C . GLY A 1 100 ? -37.713 32.206 0.031 1.00 19.29 82 GLY A C 1
ATOM 783 O O . GLY A 1 100 ? -38.259 31.385 -0.725 1.00 22.16 82 GLY A O 1
ATOM 784 N N . LEU A 1 101 ? -36.821 31.824 0.971 1.00 16.55 83 LEU A N 1
ATOM 785 C CA A LEU A 1 101 ? -36.369 30.453 1.131 0.50 14.79 83 LEU A CA 1
ATOM 786 C CA B LEU A 1 101 ? -36.388 30.452 1.124 0.50 14.76 83 LEU A CA 1
ATOM 787 C C . LEU A 1 101 ? -37.300 29.675 2.087 1.00 13.25 83 LEU A C 1
ATOM 788 O O . LEU A 1 101 ? -37.428 28.430 1.945 1.00 13.50 83 LEU A O 1
ATOM 797 N N . ILE A 1 102 ? -37.852 30.331 3.115 1.00 14.96 84 ILE A N 1
ATOM 798 C CA . ILE A 1 102 ? -38.741 29.674 4.083 1.00 15.03 84 ILE A CA 1
ATOM 799 C C . ILE A 1 102 ? -40.100 30.378 4.013 1.00 15.51 84 ILE A C 1
ATOM 800 O O . ILE A 1 102 ? -40.159 31.617 3.991 1.00 19.24 84 ILE A O 1
ATOM 805 N N . ILE A 1 103 ? -41.130 29.593 4.084 1.00 16.06 85 ILE A N 1
ATOM 806 C CA . ILE A 1 103 ? -42.498 30.078 4.217 1.00 17.19 85 ILE A CA 1
ATOM 807 C C . ILE A 1 103 ? -43.004 29.725 5.638 1.00 14.92 85 ILE A C 1
ATOM 808 O O . ILE A 1 103 ? -42.886 28.543 6.021 1.00 17.09 85 ILE A O 1
ATOM 813 N N . LYS A 1 104 ? -43.444 30.731 6.379 1.00 17.51 86 LYS A N 1
ATOM 814 C CA . LYS A 1 104 ? -43.969 30.500 7.730 1.00 18.41 86 LYS A CA 1
ATOM 815 C C . LYS A 1 104 ? -45.462 30.514 7.641 1.00 19.78 86 LYS A C 1
ATOM 816 O O . LYS A 1 104 ? -46.048 31.486 7.004 1.00 26.87 86 LYS A O 1
ATOM 822 N N . THR A 1 105 ? -46.130 29.550 8.253 1.00 19.10 87 THR A N 1
ATOM 823 C CA . THR A 1 105 ? -47.610 29.638 8.314 1.00 22.86 87 THR A CA 1
ATOM 824 C C . THR A 1 105 ? -48.089 29.303 9.720 1.00 21.38 87 THR A C 1
ATOM 825 O O . THR A 1 105 ? -47.442 28.557 10.471 1.00 23.83 87 THR A O 1
ATOM 829 N N . LYS A 1 106 ? -49.150 29.908 10.130 1.00 20.60 88 LYS A N 1
ATOM 830 C CA . LYS A 1 106 ? -49.728 29.594 11.424 1.00 21.32 88 LYS A CA 1
ATOM 831 C C . LYS A 1 106 ? -50.230 28.176 11.363 1.00 22.32 88 LYS A C 1
ATOM 832 O O . LYS A 1 106 ? -50.864 27.745 10.389 1.00 27.85 88 LYS A O 1
ATOM 838 N N . ASP A 1 107 ? -49.962 27.411 12.417 1.00 22.74 89 ASP A N 1
ATOM 839 C CA . ASP A 1 107 ? -50.614 26.135 12.552 1.00 23.93 89 ASP A CA 1
ATOM 840 C C . ASP A 1 107 ? -52.140 26.315 12.648 1.00 28.78 89 ASP A C 1
ATOM 841 O O . ASP A 1 107 ? -52.538 27.220 13.361 1.00 35.51 89 ASP A O 1
ATOM 846 N N . LEU A 1 108 ? -52.968 25.503 11.975 1.00 40.30 90 LEU A N 1
ATOM 847 C CA . LEU A 1 108 ? -54.450 25.737 11.973 1.00 54.04 90 LEU A CA 1
ATOM 848 C C . LEU A 1 108 ? -55.233 25.116 13.146 1.00 77.17 90 LEU A C 1
ATOM 849 O O . LEU A 1 108 ? -54.520 24.471 14.027 1.00 36.04 90 LEU A O 1
ATOM 850 N N . LYS A 1 110 ? -52.991 24.672 16.713 1.00 29.63 92 LYS A N 1
ATOM 851 C CA . LYS A 1 110 ? -52.350 25.250 17.846 1.00 24.41 92 LYS A CA 1
ATOM 852 C C . LYS A 1 110 ? -52.116 26.769 17.677 1.00 26.69 92 LYS A C 1
ATOM 853 O O . LYS A 1 110 ? -51.199 27.174 16.956 1.00 22.01 92 LYS A O 1
ATOM 859 N N . LYS A 1 111 ? -52.866 27.594 18.454 1.00 23.56 93 LYS A N 1
ATOM 860 C CA . LYS A 1 111 ? -52.679 29.033 18.435 1.00 22.47 93 LYS A CA 1
ATOM 861 C C . LYS A 1 111 ? -51.239 29.265 18.812 1.00 23.43 93 LYS A C 1
ATOM 862 O O . LYS A 1 111 ? -50.742 28.676 19.780 1.00 23.74 93 LYS A O 1
ATOM 868 N N . HIS A 1 112 ? -50.643 30.193 18.151 1.00 19.16 94 HIS A N 1
ATOM 869 C CA . HIS A 1 112 ? -49.243 30.646 18.357 1.00 15.77 94 HIS A CA 1
ATOM 870 C C . HIS A 1 112 ? -48.166 29.680 17.793 1.00 16.03 94 HIS A C 1
ATOM 871 O O . HIS A 1 112 ? -46.981 30.078 17.815 1.00 20.29 94 HIS A O 1
ATOM 878 N N . MET A 1 113 ? -48.478 28.451 17.291 1.00 16.70 95 MET A N 1
ATOM 879 C CA . MET A 1 113 ? -47.377 27.639 16.711 1.00 19.06 95 MET A CA 1
ATOM 880 C C . MET A 1 113 ? -47.241 28.008 15.277 1.00 17.06 95 MET A C 1
ATOM 881 O O . MET A 1 113 ? -48.286 28.372 14.613 1.00 19.18 95 MET A O 1
ATOM 886 N N . VAL A 1 114 ? -46.017 27.970 14.797 1.00 21.09 96 VAL A N 1
ATOM 887 C CA . VAL A 1 114 ? -45.681 28.318 13.454 1.00 19.77 96 VAL A CA 1
ATOM 888 C C . VAL A 1 114 ? -45.123 27.037 12.803 1.00 19.01 96 VAL A C 1
ATOM 889 O O . VAL A 1 114 ? -44.322 26.310 13.387 1.00 22.87 96 VAL A O 1
ATOM 893 N N . ARG A 1 115 ? -45.487 26.807 11.563 1.00 16.65 97 ARG A N 1
ATOM 894 C CA . ARG A 1 115 ? -44.862 25.800 10.755 1.00 15.78 97 ARG A CA 1
ATOM 895 C C . ARG A 1 115 ? -43.928 26.478 9.796 1.00 15.06 97 ARG A C 1
ATOM 896 O O . ARG A 1 115 ? -44.227 27.563 9.248 1.00 18.17 97 ARG A O 1
ATOM 904 N N . ILE A 1 116 ? -42.765 25.855 9.561 1.00 12.72 98 ILE A N 1
ATOM 905 C CA . ILE A 1 116 ? -41.783 26.402 8.600 1.00 13.72 98 ILE A CA 1
ATOM 906 C C . ILE A 1 116 ? -41.582 25.427 7.470 1.00 13.85 98 ILE A C 1
ATOM 907 O O . ILE A 1 116 ? -41.415 24.222 7.733 1.00 16.52 98 ILE A O 1
ATOM 912 N N . LYS A 1 117 ? -41.629 25.939 6.241 1.00 13.24 99 LYS A N 1
ATOM 913 C CA . LYS A 1 117 ? -41.524 25.034 5.083 1.00 12.92 99 LYS A CA 1
ATOM 914 C C . LYS A 1 117 ? -40.530 25.637 4.102 1.00 12.15 99 LYS A C 1
ATOM 915 O O . LYS A 1 117 ? -40.513 26.873 3.854 1.00 14.36 99 LYS A O 1
ATOM 921 N N . LEU A 1 118 ? -39.716 24.812 3.484 1.00 11.93 100 LEU A N 1
ATOM 922 C CA . LEU A 1 118 ? -38.875 25.292 2.397 1.00 11.57 100 LEU A CA 1
ATOM 923 C C . LEU A 1 118 ? -39.685 25.607 1.172 1.00 11.37 100 LEU A C 1
ATOM 924 O O . LEU A 1 118 ? -40.529 24.815 0.772 1.00 13.27 100 LEU A O 1
ATOM 929 N N . SER A 1 119 ? -39.373 26.692 0.484 1.00 11.58 101 SER A N 1
ATOM 930 C CA . SER A 1 119 ? -40.005 26.974 -0.797 1.00 11.91 101 SER A CA 1
ATOM 931 C C . SER A 1 119 ? -39.358 26.110 -1.883 1.00 12.21 101 SER A C 1
ATOM 932 O O . SER A 1 119 ? -38.274 25.540 -1.719 1.00 11.46 101 SER A O 1
ATOM 935 N N A GLU A 1 120 ? -40.055 25.996 -3.017 0.50 13.39 102 GLU A N 1
ATOM 936 N N B GLU A 1 120 ? -40.028 26.072 -3.036 0.50 13.80 102 GLU A N 1
ATOM 937 C CA A GLU A 1 120 ? -39.399 25.245 -4.080 0.50 15.57 102 GLU A CA 1
ATOM 938 C CA B GLU A 1 120 ? -39.458 25.409 -4.197 0.50 14.96 102 GLU A CA 1
ATOM 939 C C A GLU A 1 120 ? -38.090 25.955 -4.546 0.50 14.86 102 GLU A C 1
ATOM 940 C C B GLU A 1 120 ? -38.102 25.992 -4.531 0.50 14.56 102 GLU A C 1
ATOM 941 O O A GLU A 1 120 ? -37.097 25.223 -4.893 0.50 14.18 102 GLU A O 1
ATOM 942 O O B GLU A 1 120 ? -37.145 25.260 -4.893 0.50 14.54 102 GLU A O 1
ATOM 953 N N . LYS A 1 121 ? -38.014 27.320 -4.512 1.00 15.85 103 LYS A N 1
ATOM 954 C CA . LYS A 1 121 ? -36.745 28.007 -4.775 1.00 17.21 103 LYS A CA 1
ATOM 955 C C . LYS A 1 121 ? -35.645 27.506 -3.817 1.00 13.33 103 LYS A C 1
ATOM 956 O O . LYS A 1 121 ? -34.513 27.276 -4.234 1.00 14.18 103 LYS A O 1
ATOM 962 N N . ALA A 1 122 ? -35.987 27.359 -2.522 1.00 13.31 104 ALA A N 1
ATOM 963 C CA . ALA A 1 122 ? -34.958 26.925 -1.558 1.00 12.33 104 ALA A CA 1
ATOM 964 C C . ALA A 1 122 ? -34.508 25.518 -1.884 1.00 10.42 104 ALA A C 1
ATOM 965 O O . ALA A 1 122 ? -33.308 25.227 -1.748 1.00 11.17 104 ALA A O 1
ATOM 967 N N . ILE A 1 123 ? -35.449 24.639 -2.240 1.00 10.23 105 ILE A N 1
ATOM 968 C CA . ILE A 1 123 ? -35.047 23.243 -2.535 1.00 10.88 105 ILE A CA 1
ATOM 969 C C . ILE A 1 123 ? -34.159 23.186 -3.797 1.00 10.43 105 ILE A C 1
ATOM 970 O O . ILE A 1 123 ? -33.170 22.458 -3.809 1.00 11.30 105 ILE A O 1
ATOM 975 N N . ASP A 1 124 ? -34.499 24.011 -4.799 1.00 11.25 106 ASP A N 1
ATOM 976 C CA . ASP A 1 124 ? -33.655 24.045 -6.000 1.00 12.23 106 ASP A CA 1
ATOM 977 C C . ASP A 1 124 ? -32.300 24.666 -5.651 1.00 11.07 106 ASP A C 1
ATOM 978 O O . ASP A 1 124 ? -31.262 24.252 -6.206 1.00 12.64 106 ASP A O 1
ATOM 983 N N . THR A 1 125 ? -32.269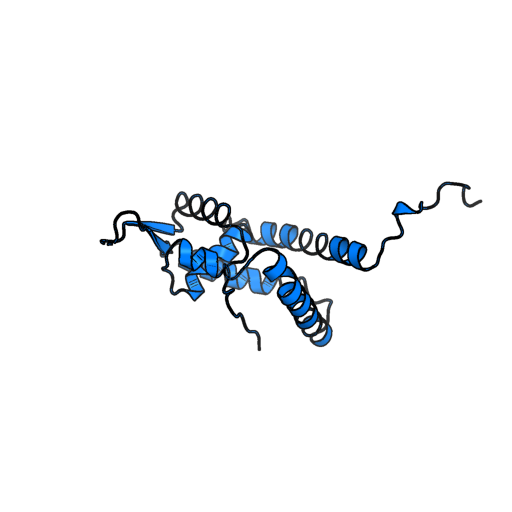 25.662 -4.763 1.00 11.70 107 THR A N 1
ATOM 984 C CA . THR A 1 125 ? -30.980 26.287 -4.341 1.00 11.64 107 THR A CA 1
ATOM 985 C C . THR A 1 125 ? -30.165 25.223 -3.581 1.00 11.32 107 THR A C 1
ATOM 986 O O . THR A 1 125 ? -28.962 25.096 -3.799 1.00 12.16 107 THR A O 1
ATOM 990 N N . PHE A 1 126 ? -30.820 24.408 -2.719 1.00 11.45 108 PHE A N 1
ATOM 991 C CA . PHE A 1 126 ? -30.115 23.366 -2.023 1.00 10.52 108 PHE A CA 1
ATOM 992 C C . PHE A 1 126 ? -29.534 22.319 -2.995 1.00 11.20 108 PHE A C 1
ATOM 993 O O . PHE A 1 126 ? -28.414 21.831 -2.775 1.00 12.17 108 PHE A O 1
ATOM 1001 N N . TYR A 1 127 ? -30.284 21.968 -4.050 1.00 11.43 109 TYR A N 1
ATOM 1002 C CA . TYR A 1 127 ? -29.796 21.006 -5.104 1.00 12.54 109 TYR A CA 1
ATOM 1003 C C . TYR A 1 127 ? -28.435 21.533 -5.582 1.00 11.83 109 TYR A C 1
ATOM 1004 O O . TYR A 1 127 ? -27.436 20.815 -5.624 1.00 13.27 109 TYR A O 1
ATOM 1013 N N . GLN A 1 128 ? -28.409 22.796 -5.948 1.00 10.57 110 GLN A N 1
ATOM 1014 C CA . GLN A 1 128 ? -27.157 23.368 -6.499 1.00 10.84 110 GLN A CA 1
ATOM 1015 C C . GLN A 1 128 ? -26.091 23.446 -5.450 1.00 10.66 110 GLN A C 1
ATOM 1016 O O . GLN A 1 128 ? -24.922 23.106 -5.675 1.00 12.16 110 GLN A O 1
ATOM 1022 N N . ALA A 1 129 ? -26.464 23.887 -4.239 1.00 10.45 111 A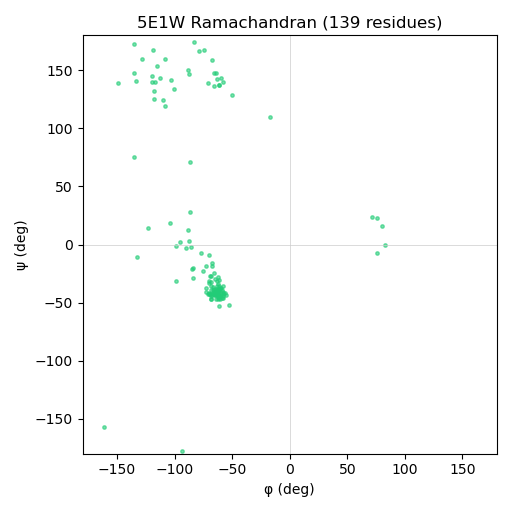LA A N 1
ATOM 1023 C CA . ALA A 1 129 ? -25.466 24.152 -3.195 1.00 10.31 111 ALA A CA 1
ATOM 1024 C C . ALA A 1 129 ? -24.809 22.876 -2.697 1.00 9.96 111 ALA A C 1
ATOM 1025 O O . ALA A 1 129 ? -23.623 22.839 -2.423 1.00 10.62 111 ALA A O 1
ATOM 1027 N N . LEU A 1 130 ? -25.600 21.802 -2.555 1.00 9.50 112 LEU A N 1
ATOM 1028 C CA . LEU A 1 130 ? -25.053 20.568 -2.021 1.00 10.34 112 LEU A CA 1
ATOM 1029 C C . LEU A 1 130 ? -23.967 20.021 -2.974 1.00 10.89 112 LEU A C 1
ATOM 1030 O O . LEU A 1 130 ? -22.911 19.541 -2.571 1.00 11.26 112 LEU A O 1
ATOM 1035 N N . GLU A 1 131 ? -24.250 20.074 -4.287 1.00 11.59 113 GLU A N 1
ATOM 1036 C CA . GLU A 1 131 ? -23.282 19.552 -5.256 1.00 13.64 113 GLU A CA 1
ATOM 1037 C C . GLU A 1 131 ? -21.973 20.386 -5.212 1.00 14.24 113 GLU A C 1
ATOM 1038 O O . GLU A 1 131 ? -20.863 19.820 -5.188 1.00 14.56 113 GLU A O 1
ATOM 1044 N N . ILE A 1 132 ? -22.089 21.714 -5.126 1.00 12.26 114 ILE A N 1
ATOM 1045 C CA . ILE A 1 132 ? -20.845 22.552 -5.097 1.00 12.33 114 ILE A CA 1
ATOM 1046 C C . ILE A 1 132 ? -20.151 22.276 -3.756 1.00 11.52 114 ILE A C 1
ATOM 1047 O O . ILE A 1 132 ? -18.938 22.131 -3.699 1.00 11.68 114 ILE A O 1
ATOM 1052 N N . SER A 1 133 ? -20.918 22.305 -2.669 1.00 10.86 115 SER A N 1
ATOM 1053 C CA . SER A 1 133 ? -20.328 22.144 -1.349 1.00 10.40 115 SER A CA 1
ATOM 1054 C C . SER A 1 133 ? -19.583 20.832 -1.230 1.00 9.91 115 SER A C 1
ATOM 1055 O O . SER A 1 133 ? -18.476 20.792 -0.655 1.00 10.85 115 SER A O 1
ATOM 1058 N N . ASN A 1 134 ? -20.137 19.711 -1.756 1.00 10.71 116 ASN A N 1
ATOM 1059 C CA . ASN A 1 134 ? -19.416 18.442 -1.658 1.00 10.68 116 ASN A CA 1
ATOM 1060 C C . ASN A 1 134 ? -18.073 18.535 -2.411 1.00 11.24 116 ASN A C 1
ATOM 1061 O O . ASN A 1 134 ? -17.061 18.052 -1.933 1.00 12.39 116 ASN A O 1
ATOM 1066 N N . ARG A 1 135 ? -18.072 19.190 -3.576 1.00 13.39 117 ARG A N 1
ATOM 1067 C CA . ARG A 1 135 ? -16.798 19.330 -4.327 1.00 12.18 117 ARG A CA 1
ATOM 1068 C C . ARG A 1 135 ? -15.806 20.177 -3.547 1.00 11.96 117 ARG A C 1
ATOM 1069 O O . ARG A 1 135 ? -14.609 19.884 -3.507 1.00 12.74 117 ARG A O 1
ATOM 1077 N N . VAL A 1 136 ? -16.317 21.267 -2.915 1.00 10.88 118 VAL A N 1
ATOM 1078 C CA . VAL A 1 136 ? -15.424 22.178 -2.102 1.00 11.35 118 VAL A CA 1
ATOM 1079 C C . VAL A 1 136 ? -14.799 21.403 -0.963 1.00 11.96 118 VAL A C 1
ATOM 1080 O O . VAL A 1 136 ? -13.588 21.497 -0.756 1.00 11.98 118 VAL A O 1
ATOM 1084 N N . TYR A 1 137 ? -15.583 20.701 -0.138 1.00 10.07 119 TYR A N 1
ATOM 1085 C CA . TYR A 1 137 ? -14.994 20.032 1.036 1.00 10.94 119 TYR A CA 1
ATOM 1086 C C . TYR A 1 137 ? -14.064 18.927 0.597 1.00 10.57 119 TYR A C 1
ATOM 1087 O O . TYR A 1 137 ? -13.049 18.692 1.232 1.00 12.37 119 TYR A O 1
ATOM 1096 N N A LYS A 1 138 ? -14.442 18.226 -0.494 0.50 10.94 120 LYS A N 1
ATOM 1097 N N B LYS A 1 138 ? -14.359 18.226 -0.504 0.50 11.31 120 LYS A N 1
ATOM 1098 C CA A LYS A 1 138 ? -13.532 17.162 -0.985 0.50 11.99 120 LYS A CA 1
ATOM 1099 C CA B LYS A 1 138 ? -13.444 17.154 -0.975 0.50 12.28 120 LYS A CA 1
ATOM 1100 C C A LYS A 1 138 ? -12.172 17.765 -1.394 0.50 12.47 120 LYS A C 1
ATOM 1101 C C B LYS A 1 138 ? -12.100 17.763 -1.391 0.50 12.60 120 LYS A C 1
ATOM 1102 O O A LYS A 1 138 ? -11.134 17.260 -0.985 0.50 14.98 120 LYS A O 1
ATOM 1103 O O B LYS A 1 138 ? -11.038 17.267 -0.990 0.50 15.19 120 LYS A O 1
ATOM 1114 N N . GLN A 1 139 ? -12.152 18.882 -2.135 1.00 12.35 121 GLN A N 1
ATOM 1115 C CA . GLN A 1 139 ? -10.865 19.383 -2.584 1.00 13.53 121 GLN A CA 1
ATOM 1116 C C . GLN A 1 139 ? -10.092 19.969 -1.378 1.00 13.83 121 GLN A C 1
ATOM 1117 O O . GLN A 1 139 ? -8.864 19.799 -1.303 1.00 17.49 121 GLN A O 1
ATOM 1123 N N . MET A 1 140 ? -10.801 20.599 -0.418 1.00 13.69 122 MET A N 1
ATOM 1124 C CA . MET A 1 140 ? -10.111 21.137 0.765 1.00 15.59 122 MET A CA 1
ATOM 1125 C C . MET A 1 140 ? -9.405 20.069 1.623 1.00 17.07 122 MET A C 1
ATOM 1126 O O . MET A 1 140 ? -8.416 20.400 2.272 1.00 21.47 122 MET A O 1
ATOM 1131 N N . MET A 1 141 ? -10.002 18.874 1.684 1.00 14.51 123 MET A N 1
ATOM 1132 C CA . MET A 1 141 ? -9.519 17.884 2.603 1.00 15.19 123 MET A CA 1
ATOM 1133 C C . MET A 1 141 ? -8.722 16.795 1.874 1.00 15.49 123 MET A C 1
ATOM 1134 O O . MET A 1 141 ? -8.403 15.751 2.446 1.00 17.59 123 MET A O 1
ATOM 1139 N N . ALA A 1 142 ? -8.276 17.091 0.659 1.00 18.45 124 ALA A N 1
ATOM 1140 C CA . ALA A 1 142 ? -7.631 16.043 -0.180 1.00 22.07 124 ALA A CA 1
ATOM 1141 C C . ALA A 1 142 ? -6.232 15.705 0.365 1.00 25.12 124 ALA A C 1
ATOM 1142 O O . ALA A 1 142 ? -5.660 14.719 -0.027 1.00 32.02 124 ALA A O 1
ATOM 1144 N N . SER A 1 143 ? -5.666 16.596 1.195 1.00 25.02 125 SER A N 1
ATOM 1145 C CA . SER A 1 143 ? -4.277 16.423 1.663 1.00 27.64 125 SER A CA 1
ATOM 1146 C C . SER A 1 143 ? -4.208 15.494 2.947 1.00 25.19 125 SER A C 1
ATOM 1147 O O . SER A 1 143 ? -3.107 15.210 3.453 1.00 25.10 125 SER A O 1
ATOM 1150 N N . ILE A 1 144 ? -5.369 15.042 3.441 1.00 17.69 126 ILE A N 1
ATOM 1151 C CA . ILE A 1 144 ? -5.415 14.048 4.545 1.00 16.99 126 ILE A CA 1
ATOM 1152 C C . ILE A 1 144 ? -5.988 12.775 3.972 1.00 17.53 126 ILE A C 1
ATOM 1153 O O . ILE A 1 144 ? -6.906 12.770 3.115 1.00 18.23 126 ILE A O 1
ATOM 1158 N N . THR A 1 145 ? -5.456 11.635 4.438 1.00 14.53 127 THR A N 1
ATOM 1159 C CA . THR A 1 145 ? -5.873 10.355 3.948 1.00 15.07 127 THR A CA 1
ATOM 1160 C C . THR A 1 145 ? -7.241 9.902 4.449 1.00 13.79 127 THR A C 1
ATOM 1161 O O . THR A 1 145 ? -7.787 10.487 5.423 1.00 14.10 127 THR A O 1
ATOM 1165 N N . ARG A 1 146 ? -7.821 8.854 3.842 1.00 15.98 128 ARG A N 1
ATOM 1166 C CA . ARG A 1 146 ? -9.072 8.315 4.302 1.00 15.33 128 ARG A CA 1
ATOM 1167 C C . ARG A 1 146 ? -8.948 7.941 5.773 1.00 15.51 128 ARG A C 1
ATOM 1168 O O . ARG A 1 146 ? -9.814 8.227 6.580 1.00 15.32 128 ARG A O 1
ATOM 1176 N N . GLU A 1 147 ? -7.832 7.319 6.151 1.00 15.52 129 GLU A N 1
ATOM 1177 C CA . GLU A 1 147 ? -7.643 6.873 7.545 1.00 15.85 129 GLU A CA 1
ATOM 1178 C C . GLU A 1 147 ? -7.593 8.062 8.450 1.00 14.03 129 GLU A C 1
ATOM 1179 O O . GLU A 1 147 ? -8.178 8.035 9.600 1.00 15.77 129 GLU A O 1
ATOM 1185 N N . GLU A 1 148 ? -6.894 9.086 8.058 1.00 13.49 130 GLU A N 1
ATOM 1186 C CA . GLU A 1 148 ? -6.786 10.294 8.943 1.00 12.68 130 GLU A CA 1
ATOM 1187 C C . GLU A 1 148 ? -8.179 10.959 9.057 1.00 12.58 130 GLU A C 1
ATOM 1188 O O . GLU A 1 148 ? -8.521 11.481 10.118 1.00 12.15 130 GLU A O 1
ATOM 1194 N N . LYS A 1 149 ? -8.976 10.968 7.987 1.00 11.64 131 LYS A N 1
ATOM 1195 C CA . LYS A 1 149 ? -10.346 11.541 8.018 1.00 11.14 131 LYS A CA 1
ATOM 1196 C C . LYS A 1 149 ? -11.205 10.739 8.982 1.00 10.45 131 LYS A C 1
ATOM 1197 O O . LYS A 1 149 ? -11.987 11.327 9.752 1.00 11.65 131 LYS A O 1
ATOM 1203 N N . VAL A 1 150 ? -11.161 9.412 8.885 1.00 11.61 132 VAL A N 1
ATOM 1204 C CA . VAL A 1 150 ? -12.024 8.563 9.721 1.00 12.28 132 VAL A CA 1
ATOM 1205 C C . VAL A 1 150 ? -11.648 8.786 11.210 1.00 12.13 132 VAL A C 1
ATOM 1206 O O . VAL A 1 150 ? -12.539 8.923 12.069 1.00 13.06 132 VAL A O 1
ATOM 1210 N N . GLU A 1 151 ? -10.345 8.833 11.514 1.00 12.31 133 GLU A N 1
ATOM 1211 C CA A GLU A 1 151 ? -9.875 9.048 12.905 0.50 12.76 133 GLU A CA 1
ATOM 1212 C CA B GLU A 1 151 ? -9.951 9.027 12.882 0.50 12.78 133 GLU A CA 1
ATOM 1213 C C . GLU A 1 151 ? -10.291 10.437 13.349 1.00 11.49 133 GLU A C 1
ATOM 1214 O O . GLU A 1 151 ? -10.660 10.625 14.506 1.00 12.98 133 GLU A O 1
ATOM 1225 N N . LEU A 1 152 ? -10.143 11.448 12.492 1.00 11.33 134 LEU A N 1
ATOM 1226 C CA . LEU A 1 152 ? -10.520 12.855 12.879 1.00 10.89 134 LEU A CA 1
ATOM 1227 C C . LEU A 1 152 ? -11.991 12.857 13.245 1.00 11.00 134 LEU A C 1
ATOM 1228 O O . LEU A 1 152 ? -12.372 13.487 14.269 1.00 10.99 134 LEU A O 1
ATOM 1233 N N . SER A 1 153 ? -12.867 12.226 12.429 1.00 10.67 135 SER A N 1
ATOM 1234 C CA . SER A 1 153 ? -14.288 12.253 12.792 1.00 10.63 135 SER A CA 1
ATOM 1235 C C . SER A 1 153 ? -14.526 11.550 14.121 1.00 10.73 135 SER A C 1
ATOM 1236 O O . SER A 1 153 ? -15.317 11.965 14.956 1.00 11.70 135 SER A O 1
ATOM 1239 N N . LYS A 1 154 ? -13.834 10.411 14.362 1.00 10.65 136 LYS A N 1
ATOM 1240 C CA . LYS A 1 154 ? -14.010 9.672 15.618 1.00 11.97 136 LYS A CA 1
ATOM 1241 C C . LYS A 1 154 ? -13.590 10.538 16.796 1.00 11.78 136 LYS A C 1
ATOM 1242 O O . LYS A 1 154 ? -14.297 10.604 17.807 1.00 11.79 136 LYS A O 1
ATOM 1248 N N . THR A 1 155 ? -12.424 11.185 16.710 1.00 11.50 137 THR A N 1
ATOM 1249 C CA . THR A 1 155 ? -11.949 11.964 17.857 1.00 10.62 137 THR A CA 1
ATOM 1250 C C . THR A 1 155 ? -12.858 13.215 18.067 1.00 10.81 137 THR A C 1
ATOM 1251 O O . THR A 1 155 ? -13.207 13.523 19.212 1.00 10.81 137 THR A O 1
ATOM 1255 N N . LEU A 1 156 ? -13.210 13.930 16.977 1.00 10.63 138 LEU A N 1
ATOM 1256 C CA . LEU A 1 156 ? -14.127 15.049 17.138 1.00 9.94 138 LEU A CA 1
ATOM 1257 C C . LEU A 1 156 ? -15.466 14.622 17.731 1.00 9.45 138 LEU A C 1
ATOM 1258 O O . LEU A 1 156 ? -16.038 15.357 18.522 1.00 11.40 138 LEU A O 1
ATOM 1263 N N . THR A 1 157 ? -15.979 13.463 17.315 1.00 10.44 139 THR A N 1
ATOM 1264 C CA . THR A 1 157 ? -17.247 12.981 17.877 1.00 11.41 139 THR A CA 1
ATOM 1265 C C . THR A 1 157 ? -17.133 12.718 19.352 1.00 11.45 139 THR A C 1
ATOM 1266 O O . THR A 1 157 ? -18.017 13.043 20.117 1.00 12.88 139 THR A O 1
ATOM 1270 N N . LYS A 1 158 ? -16.003 12.134 19.806 1.00 12.49 140 LYS A N 1
ATOM 1271 C CA . LYS A 1 158 ? -15.792 11.927 21.279 1.00 13.34 140 LYS A CA 1
ATOM 1272 C C . LYS A 1 158 ? -15.795 13.295 21.984 1.00 11.92 140 LYS A C 1
ATOM 1273 O O . LYS A 1 158 ? -16.438 13.466 23.037 1.00 13.89 140 LYS A O 1
ATOM 1279 N N . LEU A 1 159 ? -15.118 14.310 21.434 1.00 11.39 141 LEU A N 1
ATOM 1280 C CA . LEU A 1 159 ? -15.118 15.620 22.056 1.00 11.07 141 LEU A CA 1
ATOM 1281 C C . LEU A 1 159 ? -16.519 16.200 22.064 1.00 11.38 141 LEU A C 1
ATOM 1282 O O . LEU A 1 159 ? -16.927 16.781 23.078 1.00 11.35 141 LEU A O 1
ATOM 1287 N N . ARG A 1 160 ? -17.240 16.064 20.965 1.00 10.34 142 ARG A N 1
ATOM 1288 C CA . ARG A 1 160 ? -18.622 16.624 20.957 1.00 11.58 142 ARG A CA 1
ATOM 1289 C C . ARG A 1 160 ? -19.466 15.941 22.031 1.00 10.86 142 ARG A C 1
ATOM 1290 O O . ARG A 1 160 ? -20.205 16.602 22.771 1.00 12.14 142 ARG A O 1
ATOM 1298 N N . ASN A 1 161 ? -19.348 14.601 22.124 1.00 12.06 143 ASN A N 1
ATOM 1299 C CA . ASN A 1 161 ? -20.237 13.884 23.020 1.00 14.32 143 ASN A CA 1
ATOM 1300 C C . ASN A 1 161 ? -19.896 14.200 24.478 1.00 12.81 143 ASN A C 1
ATOM 1301 O O . ASN A 1 161 ? -20.795 14.154 25.342 1.00 14.91 143 ASN A O 1
ATOM 1306 N N . HIS A 1 162 ? -18.640 14.551 24.770 1.00 13.79 144 HIS A N 1
ATOM 1307 C CA . HIS A 1 162 ? -18.293 14.834 26.154 1.00 15.02 144 HIS A CA 1
ATOM 1308 C C . HIS A 1 162 ? -18.640 16.272 26.493 1.00 13.55 144 HIS A C 1
ATOM 1309 O O . HIS A 1 162 ? -18.915 16.597 27.655 1.00 20.26 144 HIS A O 1
ATOM 1316 N N . THR A 1 163 ? -18.617 17.192 25.552 1.00 11.92 145 THR A N 1
ATOM 1317 C CA . THR A 1 163 ? -18.727 18.625 25.839 1.00 12.18 145 THR A CA 1
ATOM 1318 C C . THR A 1 163 ? -20.151 19.123 25.613 1.00 11.25 145 THR A C 1
ATOM 1319 O O . THR A 1 163 ? -20.545 20.090 26.332 1.00 12.06 145 THR A O 1
ATOM 1323 N N . LEU A 1 164 ? -20.917 18.561 24.680 1.00 11.31 146 LEU A N 1
ATOM 1324 C CA . LEU A 1 164 ? -22.268 19.089 24.437 1.00 12.13 146 LEU A CA 1
ATOM 1325 C C . LEU A 1 164 ? -23.114 19.044 25.740 1.00 12.10 146 LEU A C 1
ATOM 1326 O O . LEU A 1 164 ? -23.753 20.031 26.074 1.00 12.07 146 LEU A O 1
ATOM 1331 N N . PRO A 1 165 ? -23.089 17.948 26.509 1.00 11.99 147 PRO A N 1
ATOM 1332 C CA . PRO A 1 165 ? -23.944 17.915 27.770 1.00 13.91 147 PRO A CA 1
ATOM 1333 C C . PRO A 1 165 ? -23.473 18.830 28.868 1.00 12.26 147 PRO A C 1
ATOM 1334 O O . PRO A 1 165 ? -24.209 19.007 29.834 1.00 16.50 147 PRO A O 1
ATOM 1338 N N . LEU A 1 166 ? -22.286 19.454 28.762 1.00 12.47 148 LEU A N 1
ATOM 1339 C CA . LEU A 1 166 ? -21.919 20.437 29.791 1.00 14.07 148 LEU A CA 1
ATOM 1340 C C . LEU A 1 166 ? -22.836 21.669 29.775 1.00 13.39 148 LEU A C 1
ATOM 1341 O O . LEU A 1 166 ? -23.028 22.317 30.844 1.00 15.96 148 LEU A O 1
ATOM 1346 N N . THR A 1 167 ? -23.460 21.964 28.631 1.00 12.47 149 THR A N 1
ATOM 1347 C CA . THR A 1 167 ? -24.382 23.082 28.595 1.00 12.32 149 THR A CA 1
ATOM 1348 C C . THR A 1 167 ? -25.720 22.737 27.915 1.00 11.53 149 THR A C 1
ATOM 1349 O O . THR A 1 167 ? -26.618 23.524 28.037 1.00 15.56 149 THR A O 1
ATOM 1353 N N . HIS A 1 168 ? -25.876 21.599 27.237 1.00 11.34 150 HIS A N 1
ATOM 1354 C CA . HIS A 1 168 ? -27.132 21.272 26.565 1.00 10.93 150 HIS A CA 1
ATOM 1355 C C . HIS A 1 168 ? -27.684 20.092 27.267 1.00 12.56 150 HIS A C 1
ATOM 1356 O O . HIS A 1 168 ? -27.245 18.954 26.971 1.00 14.13 150 HIS A O 1
ATOM 1363 N N A LYS A 1 169 ? -28.653 20.306 28.160 0.50 11.75 151 LYS A N 1
ATOM 1364 N N B LYS A 1 169 ? -28.621 20.298 28.184 0.50 12.07 151 LYS A N 1
ATOM 1365 C CA A LYS A 1 169 ? -29.175 19.201 29.005 0.50 12.88 151 LYS A CA 1
ATOM 1366 C CA B LYS A 1 169 ? -29.109 19.182 29.016 0.50 13.23 151 LYS A CA 1
ATOM 1367 C C A LYS A 1 169 ? -30.507 18.734 28.460 0.50 11.80 151 LYS A C 1
ATOM 1368 C C B LYS A 1 169 ? -30.464 18.744 28.460 0.50 11.60 151 LYS A C 1
ATOM 1369 O O A LYS A 1 169 ? -31.579 19.255 28.794 0.50 13.87 151 LYS A O 1
ATOM 1370 O O B LYS A 1 169 ? -31.515 19.303 28.792 0.50 14.15 151 LYS A O 1
ATOM 1381 N N . HIS A 1 170 ? -30.414 17.773 27.566 1.00 11.80 152 HIS A N 1
ATOM 1382 C CA . HIS A 1 170 ? -31.576 17.140 26.896 1.00 12.56 152 HIS A CA 1
ATOM 1383 C C . HIS A 1 170 ? -32.287 18.086 25.968 1.00 11.73 152 HIS A C 1
ATOM 1384 O O . HIS A 1 170 ? -33.407 17.793 25.501 1.00 13.53 152 HIS A O 1
ATOM 1391 N N . THR A 1 171 ? -31.672 19.210 25.622 1.00 11.38 153 THR A N 1
ATOM 1392 C CA . THR A 1 171 ? -32.249 20.208 24.705 1.00 10.69 153 THR A CA 1
ATOM 1393 C C . THR A 1 171 ? -31.973 19.842 23.246 1.00 10.87 153 THR A C 1
ATOM 1394 O O . THR A 1 171 ? -32.688 20.338 22.353 1.00 11.96 153 THR A O 1
ATOM 1398 N N . LYS A 1 172 ? -30.961 19.022 22.984 1.00 10.72 154 LYS A N 1
ATOM 1399 C CA . LYS A 1 172 ? -30.607 18.671 21.593 1.00 11.17 154 LYS A CA 1
ATOM 1400 C C . LYS A 1 172 ? -30.728 17.180 21.376 1.00 10.97 154 LYS A C 1
ATOM 1401 O O . LYS A 1 172 ? -30.428 16.377 22.286 1.00 13.46 154 LYS A O 1
ATOM 1407 N N . THR A 1 173 ? -31.155 16.833 20.176 1.00 10.88 155 THR A N 1
ATOM 1408 C CA . THR A 1 173 ? -31.136 15.429 19.668 1.00 10.77 155 THR A CA 1
ATOM 1409 C C . THR A 1 173 ? -30.592 15.571 18.281 1.00 10.69 155 THR A C 1
ATOM 1410 O O . THR A 1 173 ? -31.310 15.600 17.293 1.00 10.95 155 THR A O 1
ATOM 1414 N N . LEU A 1 174 ? -29.267 15.789 18.185 1.00 11.29 156 LEU A N 1
ATOM 1415 C CA . LEU A 1 174 ? -28.658 16.248 16.946 1.00 10.43 156 LEU A CA 1
ATOM 1416 C C . LEU A 1 174 ? -28.848 15.216 15.854 1.00 9.89 156 LEU A C 1
ATOM 1417 O O . LEU A 1 174 ? -28.677 13.992 16.071 1.00 12.64 156 LEU A O 1
ATOM 1422 N N . THR A 1 175 ? -29.084 15.655 14.635 1.00 10.08 157 THR A N 1
ATOM 1423 C CA . THR A 1 175 ? -29.305 14.736 13.481 1.00 11.07 157 THR A CA 1
ATOM 1424 C C . THR A 1 175 ? -28.191 13.693 13.427 1.00 11.79 157 THR A C 1
ATOM 1425 O O . THR A 1 175 ? -26.999 14.037 13.416 1.00 10.38 157 THR A O 1
ATOM 1429 N N . PRO A 1 176 ? -28.518 12.408 13.354 1.00 10.42 158 PRO A N 1
ATOM 1430 C CA . PRO A 1 176 ? -27.443 11.376 13.418 1.00 11.30 158 PRO A CA 1
ATOM 1431 C C . PRO A 1 176 ? -26.892 11.151 12.020 1.00 10.99 158 PRO A C 1
ATOM 1432 O O . PRO A 1 176 ? -27.083 10.077 11.401 1.00 13.03 158 PRO A O 1
ATOM 1436 N N . PHE A 1 177 ? -26.153 12.101 11.467 1.00 10.54 159 PHE A N 1
ATOM 1437 C CA . PHE A 1 177 ? -25.567 11.956 10.156 1.00 10.49 159 PHE A CA 1
ATOM 1438 C C . PHE A 1 177 ? -24.634 10.780 10.085 1.00 10.40 159 PHE A C 1
ATOM 1439 O O . PHE A 1 177 ? -23.892 10.476 11.046 1.00 13.21 159 PHE A O 1
ATOM 1447 N N . LYS A 1 178 ? -24.660 10.122 8.936 1.00 12.54 160 LYS A N 1
ATOM 1448 C CA . LYS A 1 178 ? -23.833 8.974 8.653 1.00 14.08 160 LYS A CA 1
ATOM 1449 C C . LYS A 1 178 ? -22.911 9.313 7.451 1.00 12.00 160 LYS A C 1
ATOM 1450 O O . LYS A 1 178 ? -23.160 10.296 6.781 1.00 12.94 160 LYS A O 1
ATOM 1456 N N . TYR A 1 179 ? -21.896 8.495 7.186 1.00 13.62 161 TYR A N 1
ATOM 1457 C CA . TYR A 1 179 ? -21.115 8.533 5.951 1.00 13.71 161 TYR A CA 1
ATOM 1458 C C . TYR A 1 179 ? -20.968 6.993 5.498 1.00 14.93 161 TYR A C 1
ATOM 1459 O O . TYR A 1 179 ? -21.081 6.113 6.368 1.00 22.31 161 TYR A O 1
ATOM 1468 N N . ILE A 1 180 ? -20.445 6.735 4.350 1.00 22.31 162 ILE A N 1
ATOM 1469 C CA . ILE A 1 180 ? -20.135 5.337 3.888 1.00 24.59 162 ILE A CA 1
ATOM 1470 C C . ILE A 1 180 ? -18.661 5.062 3.625 1.00 46.59 162 ILE A C 1
ATOM 1471 O O . ILE A 1 180 ? -17.981 6.048 3.408 1.00 29.95 162 ILE A O 1
#

CATH classification: 1.10.10.10

Secondary structure (DSSP, 8-state):
-PPSS-S--GGGS--HHHHHHHHHHHHHHHHHHHHHHHTGGGT--HHHHHHHHHHHHTTTEE-HHHHHHHSSS-HHHHHHHHHHHHHTTSEEEEE---TT-EEEEE-HHHHHHHHHHHHHHHHHHHHHTTTS-HHHHHHHHHHHHHHHHHHHHHH-SS----------

Radius of gyration: 20.06 Å; Cα contacts (8 Å, |Δi|>4): 129; chains: 1; bounding box: 79×34×36 Å

InterPro domains:
  IPR000835 MarR-type HTH domain [PR00598] (7-23)
  IPR000835 MarR-type HTH domain [PR00598] (24-39)
  IPR000835 MarR-type HTH domain [PR00598] (43-59)
  IPR000835 MarR-type HTH domain [PR00598] (73-93)
  IPR000835 MarR-type HTH domain [PS50995] (1-95)
  IPR000835 MarR-type HTH domain [SM00347] (1-83)
  IPR036388 Winged helix-like DNA-binding domain superfamily [G3DSA:1.10.10.10] (1-114)
  IPR036390 Winged helix DNA-binding domain superfamily [SSF46785] (5-100)

Organism: Dehalococcoides mccartyi (strain CBDB1) (NCBI:txid255470)

B-factor: mean 19.19, std 11.7, range [2.2, 111.24]

Foldseek 3Di:
DPDPPPDDDPVVDDDPVVVVVVVVVVVVVVLQVVLCVLLVVLPDHPVLLVLLVLCVVVVFKDFLLVSQQADLDDSVVSVVSLVVCVVVQQWDWDQDVPPPTIMIGGDPVNVVSNVVSVVSNVVSVCVVCVVDDPVRVVVVVVVVVVVCVVPSCVPCPSSHPHDPDDDD

Sequence (168 aa):
LEVVLFQGPPNEFETLELEHLLWVNITTQVKKHHSSSIERAWTRELKSLNNLSTEKFAILHHELMCLGGESTPHTLARRIVFEPHSSVSSAIVSSRMMEKDGLLIIKTKDLKKHM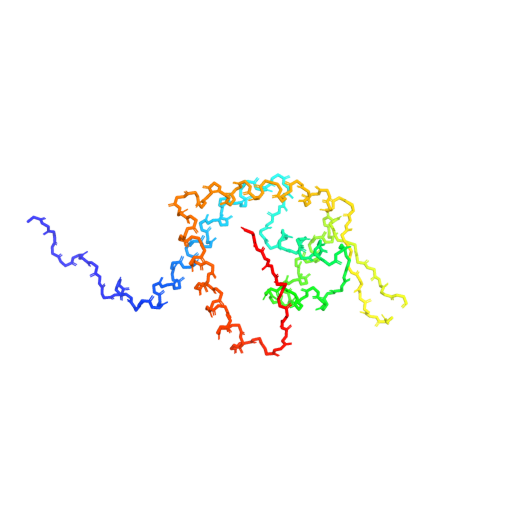VRIKLSEEKAIDTFYQALEISNRVYKKQMMASITREEKVEELSKTLTKLRNHTLPLTHKKHTKTLTPFKYI

Nearest PDB structures (foldseek):
  5e1w-assembly1_A  TM=1.006E+00  e=1.113E-28  Dehalococcoides mccartyi CBDB1
  5e1z-assembly1_B  TM=1.005E+00  e=3.140E-27  Dehalococcoides mccartyi BTF08
  3fm5-assembly3_B  TM=8.267E-01  e=2.579E-06  Rhodococcus jostii RHA1
  3fm5-assembly3_D  TM=8.039E-01  e=6.413E-06  Rhodococcus jostii RHA1
  5cyv-assembly1_B  TM=7.934E-01  e=8.218E-05  Rhodococcus jostii RHA1